Protein AF-A0A3D3CNP5-F1 (afdb_monomer_lite)

Secondary structure (DSSP, 8-state):
--HHHHHHHHHHHHHHHHH-EETTEE--HHHHHHHHHHHHHS-SS--TT-S--HHHHHHHHHHHHHHHHHHHHHHTS-SSHHHHHHHHHHHHHHHHHHSS-----HHHHHHHHHHHHHHHHHHHHHHHHHHS-----HHHHHHHHHHHHHHHHHHHHH---GGG-S--

Structure (mmCIF, N/CA/C/O backbone):
data_AF-A0A3D3CNP5-F1
#
_entry.id   AF-A0A3D3CNP5-F1
#
loop_
_atom_site.group_PDB
_atom_site.id
_atom_site.type_symbol
_atom_site.label_atom_id
_atom_site.label_alt_id
_atom_site.label_comp_id
_atom_site.label_asym_id
_atom_site.label_entity_id
_atom_site.label_seq_id
_atom_site.pdbx_PDB_ins_code
_atom_site.Cartn_x
_atom_site.Cartn_y
_atom_site.Cartn_z
_atom_site.occupancy
_atom_site.B_iso_or_equiv
_atom_site.auth_seq_id
_atom_site.auth_comp_id
_atom_site.auth_asym_id
_atom_site.auth_atom_id
_atom_site.pdbx_PDB_model_num
ATOM 1 N N . MET A 1 1 ? -0.629 5.876 20.716 1.00 68.88 1 MET A N 1
ATOM 2 C CA . MET A 1 1 ? -0.368 4.957 19.583 1.00 68.88 1 MET A CA 1
ATOM 3 C C . MET A 1 1 ? 0.810 4.095 19.999 1.00 68.88 1 MET A C 1
ATOM 5 O O . MET A 1 1 ? 1.773 4.666 20.482 1.00 68.88 1 MET A O 1
ATOM 9 N N . ASN A 1 2 ? 0.726 2.764 19.946 1.00 85.38 2 ASN A N 1
ATOM 10 C CA . ASN A 1 2 ? 1.859 1.938 20.376 1.00 85.38 2 ASN A CA 1
ATOM 11 C C . ASN A 1 2 ? 2.879 1.863 19.227 1.00 85.38 2 ASN A C 1
ATOM 13 O O . ASN A 1 2 ? 2.659 1.130 18.263 1.00 85.38 2 ASN A O 1
ATOM 17 N N . TYR A 1 3 ? 3.933 2.679 19.295 1.00 87.62 3 TYR A N 1
ATOM 18 C CA . TYR A 1 3 ? 4.935 2.810 18.232 1.00 87.62 3 TYR A CA 1
ATOM 19 C C . TYR A 1 3 ? 5.709 1.511 17.991 1.00 87.62 3 TYR A C 1
ATOM 21 O O . TYR A 1 3 ? 5.929 1.153 16.838 1.00 87.62 3 TYR A O 1
ATOM 29 N N . ALA A 1 4 ? 6.010 0.748 19.046 1.00 90.88 4 ALA A N 1
ATOM 30 C CA . ALA A 1 4 ? 6.681 -0.547 18.927 1.00 90.88 4 ALA A CA 1
ATOM 31 C C . ALA A 1 4 ? 5.879 -1.530 18.056 1.00 90.88 4 ALA A C 1
ATOM 33 O O . ALA A 1 4 ? 6.440 -2.239 17.223 1.00 90.88 4 ALA A O 1
ATOM 34 N N . LYS A 1 5 ? 4.543 -1.509 18.177 1.00 91.25 5 LYS A N 1
ATOM 35 C CA . LYS A 1 5 ? 3.656 -2.330 17.342 1.00 91.25 5 LYS A CA 1
ATOM 36 C C . LYS A 1 5 ? 3.734 -1.947 15.862 1.00 91.25 5 LYS A C 1
ATOM 38 O O . LYS A 1 5 ? 3.745 -2.827 15.009 1.00 91.25 5 LYS A O 1
ATOM 43 N N . TRP A 1 6 ? 3.778 -0.651 15.552 1.00 92.25 6 TRP A N 1
ATOM 44 C CA . TRP A 1 6 ? 3.890 -0.186 14.167 1.00 92.25 6 TRP A CA 1
ATOM 45 C C . TRP A 1 6 ? 5.255 -0.500 13.569 1.00 92.25 6 TRP A C 1
ATOM 47 O O . TRP A 1 6 ? 5.302 -1.010 12.459 1.00 92.25 6 TRP A O 1
ATOM 57 N N . ILE A 1 7 ? 6.338 -0.292 14.318 1.00 93.19 7 ILE A N 1
ATOM 58 C CA . ILE A 1 7 ? 7.691 -0.671 13.888 1.00 93.19 7 ILE A CA 1
ATOM 59 C C . ILE A 1 7 ? 7.753 -2.172 13.586 1.00 93.19 7 ILE A C 1
ATOM 61 O O . ILE A 1 7 ? 8.245 -2.561 12.532 1.00 93.19 7 ILE A O 1
ATOM 65 N N . SER A 1 8 ? 7.183 -3.009 14.459 1.00 93.19 8 SER A N 1
ATOM 66 C CA . SER A 1 8 ? 7.101 -4.455 14.234 1.00 93.19 8 SER A CA 1
ATOM 67 C C . SER A 1 8 ? 6.320 -4.804 12.962 1.00 93.19 8 SER A C 1
ATOM 69 O O . SER A 1 8 ? 6.789 -5.624 12.178 1.00 93.19 8 SER A O 1
ATOM 71 N N . PHE A 1 9 ? 5.179 -4.153 12.700 1.00 92.88 9 PHE A N 1
ATOM 72 C CA . PHE A 1 9 ? 4.433 -4.373 11.457 1.00 92.88 9 PHE A CA 1
ATOM 73 C C . PHE A 1 9 ? 5.189 -3.920 10.213 1.00 92.88 9 PHE A C 1
ATOM 75 O O . PHE A 1 9 ? 5.163 -4.635 9.217 1.00 92.88 9 PHE A O 1
ATOM 82 N N . ILE A 1 10 ? 5.862 -2.769 10.259 1.00 93.81 10 ILE A N 1
ATOM 83 C CA . ILE A 1 10 ? 6.682 -2.272 9.148 1.00 93.81 10 ILE A CA 1
ATOM 84 C C . ILE A 1 10 ? 7.784 -3.282 8.840 1.00 93.81 10 ILE A C 1
ATOM 86 O O . ILE A 1 10 ? 7.896 -3.745 7.708 1.00 93.81 10 ILE A O 1
ATOM 90 N N . PHE A 1 11 ? 8.541 -3.676 9.865 1.00 93.88 11 PHE A N 1
ATOM 91 C CA . PHE A 1 11 ? 9.625 -4.644 9.739 1.00 93.88 11 PHE A CA 1
ATOM 92 C C . PHE A 1 11 ? 9.136 -5.971 9.153 1.00 93.88 11 PHE A C 1
ATOM 94 O O . PHE A 1 11 ? 9.701 -6.473 8.185 1.00 93.88 11 PHE A O 1
ATOM 101 N N . LEU A 1 12 ? 8.043 -6.508 9.695 1.00 93.31 12 LEU A N 1
ATOM 102 C CA . LEU A 1 12 ? 7.461 -7.765 9.242 1.00 93.31 12 LEU A CA 1
ATOM 103 C C . LEU A 1 12 ? 6.949 -7.660 7.797 1.00 93.31 12 LEU A C 1
ATOM 105 O O . LEU A 1 12 ? 7.199 -8.563 7.007 1.00 93.31 12 LEU A O 1
ATOM 109 N N . THR A 1 13 ? 6.316 -6.545 7.423 1.00 93.00 13 THR A N 1
ATOM 110 C CA . THR A 1 13 ? 5.846 -6.296 6.047 1.00 93.00 13 THR A CA 1
ATOM 111 C C . THR A 1 13 ? 7.005 -6.336 5.054 1.00 93.00 13 THR A C 1
ATOM 113 O O . THR A 1 13 ? 6.916 -7.042 4.052 1.00 93.00 13 THR A O 1
ATOM 116 N N . PHE A 1 14 ? 8.112 -5.649 5.352 1.00 92.19 14 PHE A N 1
ATOM 117 C CA . PHE A 1 14 ? 9.299 -5.682 4.497 1.00 92.19 14 PHE A CA 1
ATOM 118 C C . PHE A 1 14 ? 9.946 -7.069 4.452 1.00 92.19 14 PHE A C 1
ATOM 120 O O . PHE A 1 14 ? 10.321 -7.526 3.375 1.00 92.19 14 PHE A O 1
ATOM 127 N N . LEU A 1 15 ? 10.015 -7.782 5.582 1.00 91.31 15 LEU A N 1
ATOM 128 C CA . LEU A 1 15 ? 10.533 -9.151 5.618 1.00 91.31 15 LEU A CA 1
ATOM 129 C C . LEU A 1 15 ? 9.712 -10.047 4.679 1.00 91.31 15 LEU A C 1
ATOM 131 O O . LEU A 1 15 ? 10.271 -10.643 3.762 1.00 91.31 15 LEU A O 1
ATOM 135 N N . PHE A 1 16 ? 8.385 -10.058 4.817 1.00 89.75 16 PHE A N 1
ATOM 136 C CA . PHE A 1 16 ? 7.499 -10.809 3.924 1.00 89.75 16 PHE A CA 1
ATOM 137 C C . PHE A 1 16 ? 7.663 -10.392 2.456 1.00 89.75 16 PHE A C 1
ATOM 139 O O . PHE A 1 16 ? 7.828 -11.247 1.590 1.00 89.75 16 PHE A O 1
ATOM 146 N N . GLN A 1 17 ? 7.707 -9.095 2.161 1.00 89.25 17 GLN A N 1
ATOM 147 C CA . GLN A 1 17 ? 7.892 -8.601 0.796 1.00 89.25 17 GLN A CA 1
ATOM 148 C C . GLN A 1 17 ? 9.196 -9.092 0.141 1.00 89.25 17 GLN A C 1
ATOM 150 O O . GLN A 1 17 ? 9.206 -9.359 -1.058 1.00 89.25 17 GLN A O 1
ATOM 155 N N . THR A 1 18 ? 10.281 -9.257 0.907 1.00 84.19 18 THR A N 1
ATOM 156 C CA . THR A 1 18 ? 11.556 -9.778 0.370 1.00 84.19 18 THR A CA 1
ATOM 157 C C . THR A 1 18 ? 11.553 -11.286 0.115 1.00 84.19 18 THR A C 1
ATOM 159 O O . THR A 1 18 ? 12.250 -11.746 -0.785 1.00 84.19 18 THR A O 1
ATOM 162 N N . GLN A 1 19 ? 10.781 -12.062 0.882 1.00 87.12 19 GLN A N 1
ATOM 163 C CA . GLN A 1 19 ? 10.737 -13.524 0.744 1.00 87.12 19 GLN A CA 1
ATOM 164 C C . GLN A 1 19 ? 9.766 -13.979 -0.347 1.00 87.12 19 GLN A C 1
ATOM 166 O O . GLN A 1 19 ? 9.984 -15.002 -0.995 1.00 87.12 19 GLN A O 1
ATOM 171 N N . PHE A 1 20 ? 8.692 -13.221 -0.566 1.00 82.81 20 PHE A N 1
ATOM 172 C CA . PHE A 1 20 ? 7.652 -13.576 -1.521 1.00 82.81 20 PHE A CA 1
ATOM 173 C C . PHE A 1 20 ? 7.792 -12.749 -2.801 1.00 82.81 20 PHE A C 1
ATOM 175 O O . PHE A 1 20 ? 7.344 -11.605 -2.886 1.00 82.81 20 PHE A O 1
ATOM 182 N N . SER A 1 21 ? 8.383 -13.364 -3.826 1.00 78.69 21 SER A N 1
ATOM 183 C CA . SER A 1 21 ? 8.366 -12.845 -5.194 1.00 78.69 21 SER A CA 1
ATOM 184 C C . SER A 1 21 ? 7.556 -13.777 -6.090 1.00 78.69 21 SER A C 1
ATOM 186 O O . SER A 1 21 ? 7.737 -14.993 -6.076 1.00 78.69 21 SER A O 1
ATOM 188 N N . PHE A 1 22 ? 6.637 -13.209 -6.868 1.00 74.69 22 PHE A N 1
ATOM 189 C CA . PHE A 1 22 ? 5.854 -13.946 -7.859 1.00 74.69 22 PHE A CA 1
ATOM 190 C C . PHE A 1 22 ? 6.294 -13.471 -9.244 1.00 74.69 22 PHE A C 1
ATOM 192 O O . PHE A 1 22 ? 6.376 -12.269 -9.486 1.00 74.69 22 PHE A O 1
ATOM 199 N N . PHE A 1 23 ? 6.661 -14.396 -10.136 1.00 65.69 23 PHE A N 1
ATOM 200 C CA . PHE A 1 23 ? 7.219 -14.072 -11.461 1.00 65.69 23 PHE A CA 1
ATOM 201 C C . PHE A 1 23 ? 8.346 -13.017 -11.419 1.00 65.69 23 PHE A C 1
ATOM 203 O O . PHE A 1 23 ? 8.376 -12.086 -12.221 1.00 65.69 23 PHE A O 1
ATOM 210 N N . ARG A 1 24 ? 9.280 -13.159 -10.462 1.00 70.31 24 ARG A N 1
ATOM 211 C CA . ARG A 1 24 ? 10.431 -12.253 -10.238 1.00 70.31 24 ARG A CA 1
ATOM 212 C C . ARG A 1 24 ? 10.065 -10.810 -9.861 1.00 70.31 24 ARG A C 1
ATOM 214 O O . ARG A 1 24 ? 10.948 -9.959 -9.830 1.00 70.31 24 ARG A O 1
ATOM 221 N N . SER A 1 25 ? 8.801 -10.540 -9.541 1.00 73.81 25 SER A N 1
ATOM 222 C CA . SER A 1 25 ? 8.356 -9.242 -9.034 1.00 73.81 25 SER A CA 1
ATOM 223 C C . SER A 1 25 ? 7.993 -9.355 -7.551 1.00 73.81 25 SER A C 1
ATOM 225 O O . SER A 1 25 ? 7.265 -10.281 -7.177 1.00 73.81 25 SER A O 1
ATOM 227 N N . PRO A 1 26 ? 8.498 -8.460 -6.684 1.00 81.50 26 PRO A N 1
ATOM 228 C CA . PRO A 1 26 ? 8.132 -8.459 -5.273 1.00 81.50 26 PRO A CA 1
ATOM 229 C C . PRO A 1 26 ? 6.652 -8.095 -5.101 1.00 81.50 26 PRO A C 1
ATOM 231 O O . PRO A 1 26 ? 6.090 -7.299 -5.861 1.00 81.50 26 PRO A O 1
ATOM 234 N N . LEU A 1 27 ? 6.007 -8.689 -4.099 1.00 85.06 27 LEU A N 1
ATOM 235 C CA . LEU A 1 27 ? 4.631 -8.352 -3.731 1.00 85.06 27 LEU A CA 1
ATOM 236 C C . LEU A 1 27 ? 4.585 -7.034 -2.944 1.00 85.06 27 LEU A C 1
ATOM 238 O O . LEU A 1 27 ? 5.384 -6.819 -2.039 1.00 85.06 27 LEU A O 1
ATOM 242 N N . THR A 1 28 ? 3.625 -6.162 -3.248 1.00 86.56 28 THR A N 1
ATOM 243 C CA . THR A 1 28 ? 3.497 -4.818 -2.656 1.00 86.56 28 THR A CA 1
ATOM 244 C C . THR A 1 28 ? 2.608 -4.822 -1.408 1.00 86.56 28 THR A C 1
ATOM 246 O O . THR A 1 28 ? 1.520 -4.243 -1.371 1.00 86.56 28 THR A O 1
ATOM 249 N N . PHE A 1 29 ? 3.073 -5.470 -0.335 1.00 92.25 29 PHE A N 1
ATOM 250 C CA . PHE A 1 29 ? 2.347 -5.479 0.946 1.00 92.25 29 PHE A CA 1
ATOM 251 C C . PHE A 1 29 ? 2.351 -4.112 1.655 1.00 92.25 29 PHE A C 1
ATOM 253 O O . PHE A 1 29 ? 1.524 -3.853 2.532 1.00 92.25 29 PHE A O 1
ATOM 260 N N . THR A 1 30 ? 3.236 -3.198 1.258 1.00 94.44 30 THR A N 1
ATOM 261 C CA . THR A 1 30 ? 3.303 -1.816 1.760 1.00 94.44 30 THR A CA 1
ATOM 262 C C . THR A 1 30 ? 2.018 -1.026 1.510 1.00 94.44 30 THR A C 1
ATOM 264 O O . THR A 1 30 ? 1.626 -0.222 2.358 1.00 94.44 30 THR A O 1
ATOM 267 N N . VAL A 1 31 ? 1.302 -1.306 0.414 1.00 94.94 31 VAL A N 1
ATOM 268 C CA . VAL A 1 31 ? -0.023 -0.725 0.125 1.00 94.94 31 VAL A CA 1
ATOM 269 C C . VAL A 1 31 ? -1.035 -1.115 1.198 1.00 94.94 31 VAL A C 1
ATOM 271 O O . VAL A 1 31 ? -1.756 -0.263 1.721 1.00 94.94 31 VAL A O 1
ATOM 274 N N . VAL A 1 32 ? -1.052 -2.394 1.581 1.00 95.25 32 VAL A N 1
ATOM 275 C CA . VAL A 1 32 ? -1.921 -2.911 2.647 1.00 95.25 32 VAL A CA 1
ATOM 276 C C . VAL A 1 32 ? -1.595 -2.235 3.977 1.00 95.25 32 VAL A C 1
ATOM 278 O O . VAL A 1 32 ? -2.502 -1.899 4.737 1.00 95.25 32 VAL A O 1
ATOM 281 N N . LEU A 1 33 ? -0.312 -1.994 4.258 1.00 95.19 33 LEU A N 1
ATOM 282 C CA . LEU A 1 33 ? 0.122 -1.328 5.483 1.00 95.19 33 LEU A CA 1
ATOM 283 C C . LEU A 1 33 ? -0.313 0.146 5.532 1.00 95.19 33 LEU A C 1
ATOM 285 O O . LEU A 1 33 ? -0.821 0.594 6.563 1.00 95.19 33 LEU A O 1
ATOM 289 N N . ALA A 1 34 ? -0.163 0.880 4.423 1.00 95.50 34 ALA A N 1
ATOM 290 C CA . ALA A 1 34 ? -0.638 2.259 4.293 1.00 95.50 34 ALA A CA 1
ATOM 291 C C . ALA A 1 34 ? -2.165 2.336 4.457 1.00 95.50 34 ALA A C 1
ATOM 293 O O . ALA A 1 34 ? -2.671 3.123 5.260 1.00 95.50 34 ALA A O 1
ATOM 294 N N . TYR A 1 35 ? -2.895 1.440 3.787 1.00 93.81 35 TYR A N 1
ATOM 295 C CA . TYR A 1 35 ? -4.342 1.295 3.931 1.00 93.81 35 TYR A CA 1
ATOM 296 C C . TYR A 1 35 ? -4.762 0.984 5.374 1.00 93.81 35 TYR A C 1
ATOM 298 O O . TYR A 1 35 ? -5.667 1.609 5.930 1.00 93.81 35 TYR A O 1
ATOM 306 N N . TYR A 1 36 ? -4.082 0.040 6.024 1.00 93.56 36 TYR A N 1
ATOM 307 C CA . TYR A 1 36 ? -4.376 -0.333 7.401 1.00 93.56 36 TYR A CA 1
ATOM 308 C C . TYR A 1 36 ? -4.179 0.836 8.368 1.00 93.56 36 TYR A C 1
ATOM 310 O O . TYR A 1 36 ? -4.989 1.034 9.281 1.00 93.56 36 TYR A O 1
ATOM 318 N N . PHE A 1 37 ? -3.115 1.616 8.176 1.00 93.31 37 PHE A N 1
ATOM 319 C CA . PHE A 1 37 ? -2.880 2.812 8.971 1.00 93.31 37 PHE A CA 1
ATOM 320 C C . PHE A 1 37 ? -3.987 3.846 8.761 1.00 93.31 37 PHE A C 1
ATOM 322 O O . PHE A 1 37 ? -4.520 4.334 9.759 1.00 93.31 37 PHE A O 1
ATOM 329 N N . ALA A 1 38 ? -4.411 4.078 7.515 1.00 91.06 38 ALA A N 1
ATOM 330 C CA . ALA A 1 38 ? -5.524 4.970 7.187 1.00 91.06 38 ALA A CA 1
ATOM 331 C C . ALA A 1 38 ? -6.814 4.583 7.930 1.00 91.06 38 ALA A C 1
ATOM 333 O O . ALA A 1 38 ? -7.421 5.401 8.618 1.00 91.06 38 ALA A O 1
ATOM 334 N N . LEU A 1 39 ? -7.185 3.298 7.924 1.00 89.44 39 LEU A N 1
ATOM 335 C CA . LEU A 1 39 ? -8.350 2.810 8.678 1.00 89.44 39 LEU A CA 1
ATOM 336 C C . LEU A 1 39 ? -8.218 2.998 10.199 1.00 89.44 39 LEU A C 1
ATOM 338 O O . LEU A 1 39 ? -9.217 3.075 10.927 1.00 89.44 39 LEU A O 1
ATOM 342 N N . LYS A 1 40 ? -6.987 2.999 10.723 1.00 88.75 40 LYS A N 1
ATOM 343 C CA . LYS A 1 40 ? -6.705 3.145 12.158 1.00 88.75 40 LYS A CA 1
ATOM 344 C C . LYS A 1 40 ? -6.583 4.595 12.608 1.00 88.75 40 LYS A C 1
ATOM 346 O O . LYS A 1 40 ? -6.785 4.806 13.815 1.00 88.75 40 LYS A O 1
ATOM 351 N N . SER A 1 41 ? -6.249 5.514 11.703 1.00 86.69 41 SER A N 1
ATOM 352 C CA . SER A 1 41 ? -6.149 6.958 11.931 1.00 86.69 41 SER A CA 1
ATOM 353 C C . SER A 1 41 ? -7.493 7.678 11.820 1.00 86.69 41 SER A C 1
ATOM 355 O O . SER A 1 41 ? -7.573 8.826 12.254 1.00 86.69 4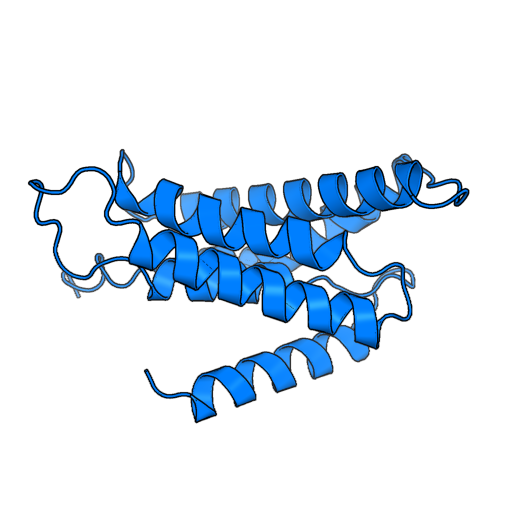1 SER A O 1
ATOM 357 N N . LEU A 1 42 ? -8.542 7.002 11.328 1.00 80.62 42 LEU A N 1
ATOM 358 C CA . LEU A 1 42 ? -9.899 7.547 11.276 1.00 80.62 42 LEU A CA 1
ATOM 359 C C . LEU A 1 42 ? -10.333 8.138 12.634 1.00 80.62 42 LEU A C 1
ATOM 361 O O . LEU A 1 42 ? -10.177 7.474 13.673 1.00 80.62 42 LEU A O 1
ATOM 365 N N . PRO A 1 43 ? -10.897 9.361 12.646 1.00 69.31 43 PRO A N 1
ATOM 366 C CA . PRO A 1 43 ? -11.337 10.017 13.869 1.00 69.31 43 PRO A CA 1
ATOM 367 C C . PRO A 1 43 ? -12.439 9.209 14.569 1.00 69.31 43 PRO A C 1
ATOM 369 O O . PRO A 1 43 ? -13.361 8.673 13.952 1.00 69.31 43 PRO A O 1
ATOM 372 N N . ARG A 1 44 ? -12.325 9.095 15.899 1.00 59.09 44 ARG A N 1
ATOM 373 C CA . ARG A 1 44 ? -13.184 8.235 16.735 1.00 59.09 44 ARG A CA 1
ATOM 374 C C . ARG A 1 44 ? -14.596 8.801 16.923 1.00 59.09 44 ARG A C 1
ATOM 376 O O . ARG A 1 44 ? -15.504 8.045 17.247 1.00 59.09 44 ARG A O 1
ATOM 383 N N . GLN A 1 45 ? -14.783 10.098 16.693 1.00 52.81 45 GLN A N 1
ATOM 384 C CA . GLN A 1 45 ? -16.051 10.789 16.874 1.00 52.81 45 GLN A CA 1
ATOM 385 C C . GLN A 1 45 ? -16.244 11.768 15.720 1.00 52.81 45 GLN A C 1
ATOM 387 O O . GLN A 1 45 ? -15.389 12.604 15.451 1.00 52.81 45 GLN A O 1
ATOM 392 N N . SER A 1 46 ? -17.363 11.606 15.017 1.00 49.72 46 SER A N 1
ATOM 393 C CA . SER A 1 46 ? -17.815 12.503 13.956 1.00 49.72 46 SER A CA 1
ATOM 394 C C . SER A 1 46 ? -18.348 13.773 14.612 1.00 49.72 46 SER A C 1
ATOM 396 O O . SER A 1 46 ? -19.556 13.922 14.760 1.00 49.72 46 SER A O 1
ATOM 398 N N . GLN A 1 47 ? -17.476 14.656 15.098 1.00 43.59 47 GLN A N 1
ATOM 399 C CA . GLN A 1 47 ? -17.915 16.023 15.356 1.00 43.59 47 GLN A CA 1
ATOM 400 C C . GLN A 1 47 ? -18.099 16.680 13.992 1.00 43.59 47 GLN A C 1
ATOM 402 O O . GLN A 1 47 ? -17.147 17.123 13.363 1.00 43.59 47 GLN A O 1
ATOM 407 N N . ALA A 1 48 ? -19.345 16.665 13.521 1.00 44.66 48 ALA A N 1
ATOM 408 C CA . ALA A 1 48 ? -19.813 17.186 12.239 1.00 44.66 48 ALA A CA 1
ATOM 409 C C . ALA A 1 48 ? -19.728 18.729 12.121 1.00 44.66 48 ALA A C 1
ATOM 411 O O . ALA A 1 48 ? -20.540 19.338 11.434 1.00 44.66 48 ALA A O 1
ATOM 412 N N . GLY A 1 49 ? -18.786 19.362 12.827 1.00 45.06 49 GLY A N 1
ATOM 413 C CA . GLY A 1 49 ? -18.603 20.814 12.864 1.00 45.06 49 GLY A CA 1
ATOM 414 C C . GLY A 1 49 ? -17.323 21.300 12.185 1.00 45.06 49 GLY A C 1
ATOM 415 O O . GLY A 1 49 ? -17.324 22.390 11.629 1.00 45.06 49 GLY A O 1
ATOM 416 N N . GLU A 1 50 ? -16.260 20.492 12.159 1.00 47.06 50 GLU A N 1
ATOM 417 C CA . GLU A 1 50 ? -15.013 20.825 11.459 1.00 47.06 50 GLU A CA 1
ATOM 418 C C . GLU A 1 50 ? -14.900 19.970 10.196 1.00 47.06 50 GLU A C 1
ATOM 420 O O . GLU A 1 50 ? -14.244 18.928 10.153 1.00 47.06 50 GLU A O 1
ATOM 425 N N . TYR A 1 51 ? -15.616 20.414 9.162 1.00 47.41 51 TYR A N 1
ATOM 426 C CA . TYR A 1 51 ? -15.321 20.067 7.775 1.00 47.41 51 TYR A CA 1
ATOM 427 C C . TYR A 1 51 ? -13.817 20.311 7.558 1.00 47.41 51 TYR A C 1
ATOM 429 O O . TYR A 1 51 ? -13.355 21.415 7.825 1.00 47.41 51 TYR A O 1
ATOM 437 N N . PHE A 1 52 ? -13.053 19.299 7.135 1.00 46.44 52 PHE A N 1
ATOM 438 C CA . PHE A 1 52 ? -11.577 19.305 7.071 1.00 46.44 52 PHE A CA 1
ATOM 439 C C . PHE A 1 52 ? -10.813 19.199 8.410 1.00 46.44 52 PHE A C 1
ATOM 441 O O . PHE A 1 52 ? -9.986 20.035 8.773 1.00 46.44 52 PHE A O 1
ATOM 448 N N . GLY A 1 53 ? -10.957 18.064 9.096 1.00 51.16 53 GLY A N 1
ATOM 449 C CA . GLY A 1 53 ? -9.998 17.614 10.115 1.00 51.16 53 GLY A CA 1
ATOM 450 C C . GLY A 1 53 ? -8.672 17.116 9.509 1.00 51.16 53 GLY A C 1
ATOM 451 O O . GLY A 1 53 ? -8.357 15.927 9.606 1.00 51.16 53 GLY A O 1
ATOM 452 N N . SER A 1 54 ? -7.889 18.019 8.904 1.00 62.00 54 SER A N 1
ATOM 453 C CA . SER A 1 54 ? -6.642 17.775 8.141 1.00 62.00 54 SER A CA 1
ATOM 454 C C . SER A 1 54 ? -5.623 16.844 8.816 1.00 62.00 54 SER A C 1
ATOM 456 O O . SER A 1 54 ? -4.852 16.147 8.156 1.00 62.00 54 SER A O 1
ATOM 458 N N . GLY A 1 55 ? -5.623 16.782 10.149 1.00 76.44 55 GLY A N 1
ATOM 459 C CA . GLY A 1 55 ? -4.630 16.033 10.910 1.00 76.44 55 GLY A CA 1
ATOM 460 C C . GLY A 1 55 ? -4.644 14.520 10.667 1.00 76.44 55 GLY A C 1
ATOM 461 O O . GLY A 1 55 ? -3.578 13.908 10.701 1.00 76.44 55 GLY A O 1
ATOM 462 N N . ALA A 1 56 ? -5.801 13.884 10.446 1.00 84.56 56 ALA A N 1
ATOM 463 C CA . ALA A 1 56 ? -5.863 12.428 10.246 1.00 84.56 56 ALA A CA 1
ATOM 464 C C . ALA A 1 56 ? -5.381 12.020 8.846 1.00 84.56 56 ALA A C 1
ATOM 466 O O . ALA A 1 56 ? -4.607 11.067 8.711 1.00 84.56 56 ALA A O 1
ATOM 467 N N . GLU A 1 57 ? -5.802 12.779 7.836 1.00 88.81 57 GLU A N 1
ATOM 468 C CA . GLU A 1 57 ? -5.403 12.613 6.441 1.00 88.81 57 GLU A CA 1
ATOM 469 C C . GLU A 1 57 ? -3.907 12.871 6.279 1.00 88.81 57 GLU A C 1
ATOM 471 O O . GLU A 1 57 ? -3.193 12.004 5.786 1.00 88.81 57 GLU A O 1
ATOM 476 N N . MET A 1 58 ? -3.402 13.996 6.805 1.00 90.31 58 MET A N 1
ATOM 477 C CA . MET A 1 58 ? -1.974 14.327 6.763 1.00 90.31 58 MET A CA 1
ATOM 478 C C . MET A 1 58 ? -1.119 13.298 7.505 1.00 90.31 58 MET A C 1
ATOM 480 O O . MET A 1 58 ? -0.068 12.910 7.005 1.00 90.31 58 MET A O 1
ATOM 484 N N . LYS A 1 59 ? -1.555 12.802 8.673 1.00 91.69 59 LYS A N 1
ATOM 485 C CA . LYS A 1 59 ? -0.823 11.746 9.401 1.00 91.69 59 LYS A CA 1
ATOM 486 C C . LYS A 1 59 ? -0.775 10.440 8.618 1.00 91.69 59 LYS A C 1
ATOM 488 O O . LYS A 1 59 ? 0.256 9.774 8.618 1.00 91.69 59 LYS A O 1
ATOM 493 N N . SER A 1 60 ? -1.883 10.064 7.986 1.00 93.31 60 SER A N 1
ATOM 494 C CA . SER A 1 60 ? -1.957 8.850 7.175 1.00 93.31 60 SER A CA 1
ATOM 495 C C . SER A 1 60 ? -1.130 8.970 5.898 1.00 93.31 60 SER A C 1
ATOM 497 O O . SER A 1 60 ? -0.374 8.060 5.569 1.00 93.31 60 SER A O 1
ATOM 499 N N . ALA A 1 61 ? -1.194 10.125 5.237 1.00 95.50 61 ALA A N 1
ATOM 500 C CA . ALA A 1 61 ? -0.380 10.445 4.076 1.00 95.50 61 ALA A CA 1
ATOM 501 C C . ALA A 1 61 ? 1.114 10.445 4.417 1.00 95.50 61 ALA A C 1
ATOM 503 O O . ALA A 1 61 ? 1.896 9.799 3.731 1.00 95.50 61 ALA A O 1
ATOM 504 N N . ALA A 1 62 ? 1.516 11.096 5.513 1.00 95.75 62 ALA A N 1
ATOM 505 C CA . ALA A 1 62 ? 2.904 11.116 5.968 1.00 95.75 62 ALA A CA 1
ATOM 506 C C . ALA A 1 62 ? 3.409 9.712 6.327 1.00 95.75 62 ALA A C 1
ATOM 508 O O . ALA A 1 62 ? 4.530 9.353 5.975 1.00 95.75 62 ALA A O 1
ATOM 509 N N . PHE A 1 63 ? 2.578 8.895 6.982 1.00 95.94 63 PHE A N 1
ATOM 510 C CA . PHE A 1 63 ? 2.915 7.500 7.255 1.00 95.94 63 PHE A CA 1
ATOM 511 C C . PHE A 1 63 ? 3.081 6.704 5.957 1.00 95.94 63 PHE A C 1
ATOM 513 O O . PHE A 1 63 ? 4.103 6.051 5.775 1.00 95.94 63 PHE A O 1
ATOM 520 N N . GLY A 1 64 ? 2.121 6.794 5.034 1.00 96.75 64 GLY A N 1
ATOM 521 C CA . GLY A 1 64 ? 2.198 6.142 3.729 1.00 96.75 64 GLY A CA 1
ATOM 522 C C . GLY A 1 64 ? 3.444 6.562 2.949 1.00 96.75 64 GLY A C 1
ATOM 523 O O . GLY A 1 64 ? 4.189 5.706 2.483 1.00 96.75 64 GLY A O 1
ATOM 524 N N . ALA A 1 65 ? 3.730 7.862 2.891 1.00 96.81 65 ALA A N 1
ATOM 525 C CA . ALA A 1 65 ? 4.917 8.403 2.240 1.00 96.81 65 ALA A CA 1
ATOM 526 C C . ALA A 1 65 ? 6.213 7.898 2.882 1.00 96.81 65 ALA A C 1
ATOM 528 O O . ALA A 1 65 ? 7.140 7.529 2.168 1.00 96.81 65 ALA A O 1
ATOM 529 N N . PHE A 1 66 ? 6.271 7.809 4.213 1.00 96.62 66 PHE A N 1
ATOM 530 C CA . PHE A 1 66 ? 7.418 7.243 4.920 1.00 96.62 66 PHE A CA 1
ATOM 531 C C . PHE A 1 66 ? 7.644 5.767 4.566 1.00 96.62 66 PHE A C 1
ATOM 533 O O . PHE A 1 66 ? 8.771 5.376 4.271 1.00 96.62 66 PHE A O 1
ATOM 540 N N . ILE A 1 67 ? 6.584 4.951 4.530 1.00 96.25 67 ILE A N 1
ATOM 541 C CA . ILE A 1 67 ? 6.690 3.545 4.104 1.00 96.25 67 ILE A CA 1
ATOM 542 C C . ILE A 1 67 ? 7.128 3.443 2.643 1.00 96.25 67 ILE A C 1
ATOM 544 O O . ILE A 1 67 ? 8.007 2.645 2.328 1.00 96.25 67 ILE A O 1
ATOM 548 N N . GLY A 1 68 ? 6.559 4.269 1.765 1.00 94.94 68 GLY A N 1
ATOM 549 C CA . GLY A 1 68 ? 6.943 4.317 0.359 1.00 94.94 68 GLY A CA 1
ATOM 550 C C . GLY A 1 68 ? 8.402 4.732 0.157 1.00 94.94 68 GLY A C 1
ATOM 551 O O . GLY A 1 68 ? 9.102 4.129 -0.646 1.00 94.94 68 GLY A O 1
ATOM 552 N N . LEU A 1 69 ? 8.897 5.694 0.939 1.00 95.31 69 LEU A N 1
ATOM 553 C CA . LEU A 1 69 ? 10.302 6.102 0.930 1.00 95.31 69 LEU A CA 1
ATOM 554 C C . LEU A 1 69 ? 11.224 4.961 1.376 1.00 95.31 69 LEU A C 1
ATOM 556 O 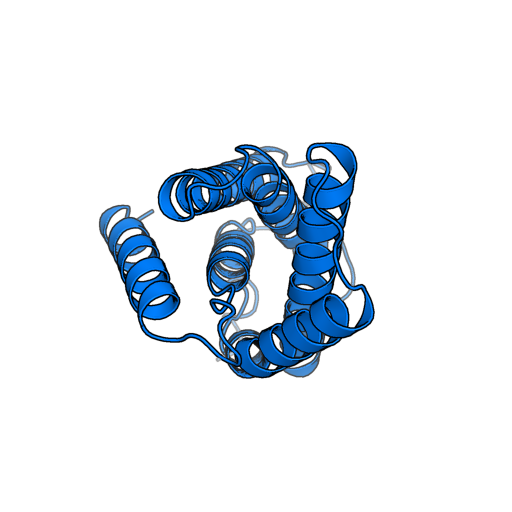O . LEU A 1 69 ? 12.259 4.738 0.752 1.00 95.31 69 LEU A O 1
ATOM 560 N N . LEU A 1 70 ? 10.855 4.214 2.423 1.00 94.75 70 LEU A N 1
ATOM 561 C CA . LEU A 1 70 ? 11.617 3.031 2.836 1.00 94.75 70 LEU A CA 1
ATOM 562 C C . LEU A 1 70 ? 11.657 1.976 1.726 1.00 94.75 70 LEU A C 1
ATOM 564 O O . LEU A 1 70 ? 12.705 1.383 1.485 1.00 94.75 70 LEU A O 1
ATOM 568 N N . GLU A 1 71 ? 10.542 1.764 1.028 1.00 92.88 71 GLU A N 1
ATOM 569 C CA . GLU A 1 71 ? 10.470 0.835 -0.100 1.00 92.88 71 GLU A CA 1
ATOM 570 C C . GLU A 1 71 ? 11.339 1.280 -1.283 1.00 92.88 71 GLU A C 1
ATOM 572 O O . GLU A 1 71 ? 12.050 0.458 -1.865 1.00 92.88 71 GLU A O 1
ATOM 577 N N . ASP A 1 72 ? 11.349 2.572 -1.611 1.00 91.50 72 ASP A N 1
ATOM 578 C CA . ASP A 1 72 ? 12.232 3.122 -2.643 1.00 91.50 72 ASP A CA 1
ATOM 579 C C . ASP A 1 72 ? 13.714 2.897 -2.290 1.00 91.50 72 ASP A C 1
ATOM 581 O O . ASP A 1 72 ? 14.467 2.378 -3.116 1.00 91.50 72 ASP A O 1
ATOM 585 N N . ILE A 1 73 ? 14.115 3.190 -1.044 1.00 92.00 73 ILE A N 1
ATOM 586 C CA . ILE A 1 73 ? 15.496 2.999 -0.565 1.00 92.00 73 ILE A CA 1
ATOM 587 C C . ILE A 1 73 ? 15.896 1.519 -0.598 1.00 92.00 73 ILE A C 1
ATOM 589 O O . ILE A 1 73 ? 16.963 1.179 -1.104 1.00 92.00 73 ILE A O 1
ATOM 593 N N . LEU A 1 74 ? 15.048 0.629 -0.074 1.00 89.31 74 LEU A N 1
ATOM 594 C CA . LEU A 1 74 ? 15.350 -0.804 0.021 1.00 89.31 74 LEU A CA 1
ATOM 595 C C . LEU A 1 74 ? 15.332 -1.509 -1.338 1.00 89.31 74 LEU A C 1
ATOM 597 O O . LEU A 1 74 ? 16.047 -2.491 -1.526 1.00 89.31 74 LEU A O 1
ATOM 601 N N . SER A 1 75 ? 14.533 -1.021 -2.288 1.00 84.31 75 SER A N 1
ATOM 602 C CA . SER A 1 75 ? 14.499 -1.556 -3.653 1.00 84.31 75 SER A CA 1
ATOM 603 C C . SER A 1 75 ? 15.658 -1.071 -4.527 1.00 84.31 75 SER A C 1
ATOM 605 O O . SER A 1 75 ? 15.821 -1.579 -5.636 1.00 84.31 75 SER A O 1
ATOM 607 N N . GLY A 1 76 ? 16.441 -0.087 -4.064 1.00 80.31 76 GLY A N 1
ATOM 608 C CA . GLY A 1 76 ? 17.492 0.554 -4.859 1.00 80.31 76 GLY A CA 1
ATOM 609 C C . GLY A 1 76 ? 16.955 1.252 -6.113 1.00 80.31 76 GLY A C 1
ATOM 610 O O . GLY A 1 76 ? 17.700 1.448 -7.071 1.00 80.31 76 GLY A O 1
ATOM 611 N N . SER A 1 77 ? 15.656 1.573 -6.139 1.00 75.50 77 SER A N 1
ATOM 612 C CA . SER A 1 77 ? 15.007 2.226 -7.276 1.00 75.50 77 SER A CA 1
ATOM 613 C C . SER A 1 77 ? 14.987 3.749 -7.112 1.00 75.50 77 SER A C 1
ATOM 615 O O . SER A 1 77 ? 15.471 4.287 -6.116 1.00 75.50 77 SER A O 1
ATOM 617 N N . VAL A 1 78 ? 14.483 4.469 -8.119 1.00 83.12 78 VAL A N 1
ATOM 618 C CA . VAL A 1 78 ? 14.333 5.931 -8.036 1.00 83.12 78 VAL A CA 1
ATOM 619 C C . VAL A 1 78 ? 13.490 6.287 -6.818 1.00 83.12 78 VAL A C 1
ATOM 621 O O . VAL A 1 78 ? 12.400 5.754 -6.656 1.00 83.12 78 VAL A O 1
ATOM 624 N N . VAL A 1 79 ? 13.985 7.208 -5.993 1.00 84.94 79 VAL A N 1
ATOM 625 C CA . VAL A 1 79 ? 13.258 7.725 -4.830 1.00 84.94 79 VAL A CA 1
ATOM 626 C C . VAL A 1 79 ? 12.125 8.631 -5.299 1.00 84.94 79 VAL A C 1
ATOM 628 O O . VAL A 1 79 ? 12.372 9.599 -6.015 1.00 84.94 79 VAL A O 1
ATOM 631 N N . GLY A 1 80 ? 10.888 8.340 -4.895 1.00 87.94 80 GLY A N 1
ATOM 632 C CA . GLY A 1 80 ? 9.728 9.173 -5.218 1.00 87.94 80 GLY A CA 1
ATOM 633 C C . GLY A 1 80 ? 8.462 8.404 -5.605 1.00 87.94 80 GLY A C 1
ATOM 634 O O . GLY A 1 80 ? 7.414 8.704 -5.033 1.00 87.94 80 GLY A O 1
ATOM 635 N N . PRO A 1 81 ? 8.501 7.429 -6.534 1.00 92.50 81 PRO A N 1
ATOM 636 C CA . PRO A 1 81 ? 7.309 6.731 -7.006 1.00 92.50 81 PRO A CA 1
ATOM 637 C C . PRO A 1 81 ? 6.531 6.042 -5.884 1.00 92.50 81 PRO A C 1
ATOM 639 O O . PRO A 1 81 ? 5.321 6.246 -5.768 1.00 92.50 81 PRO A O 1
ATOM 642 N N . ASN A 1 82 ? 7.204 5.261 -5.027 1.00 94.38 82 ASN A N 1
ATOM 643 C CA . ASN A 1 82 ? 6.514 4.594 -3.924 1.00 94.38 82 ASN A CA 1
ATOM 644 C C . ASN A 1 82 ? 6.148 5.593 -2.824 1.00 94.38 82 ASN A C 1
ATOM 646 O O . ASN A 1 82 ? 5.040 5.514 -2.295 1.00 94.38 82 ASN A O 1
ATOM 650 N N . LEU A 1 83 ? 7.022 6.559 -2.512 1.00 95.50 83 LEU A N 1
ATOM 651 C CA . LEU A 1 83 ? 6.716 7.647 -1.573 1.00 95.50 83 LEU A CA 1
ATOM 652 C C . LEU A 1 83 ? 5.393 8.337 -1.931 1.00 95.50 83 LEU A C 1
ATOM 654 O O . LEU A 1 83 ? 4.486 8.425 -1.102 1.00 95.50 83 LEU A O 1
ATOM 658 N N . PHE A 1 84 ? 5.263 8.797 -3.173 1.00 95.31 84 PHE A N 1
ATOM 659 C CA . PHE A 1 84 ? 4.081 9.515 -3.629 1.00 95.31 84 PHE A CA 1
ATOM 660 C C . PHE A 1 84 ? 2.846 8.615 -3.645 1.00 95.31 84 PHE A C 1
ATOM 662 O O . PHE A 1 84 ? 1.800 8.984 -3.109 1.00 95.31 84 PHE A O 1
ATOM 669 N N . SER A 1 85 ? 2.982 7.408 -4.197 1.00 96.00 85 SER A N 1
ATOM 670 C CA . SER A 1 85 ? 1.875 6.464 -4.305 1.00 96.00 85 SER A CA 1
ATOM 671 C C . SER A 1 85 ? 1.297 6.075 -2.939 1.00 96.00 85 SER A C 1
ATOM 673 O O . SER A 1 85 ? 0.103 6.248 -2.682 1.00 96.00 85 SER A O 1
ATOM 675 N N . LYS A 1 86 ? 2.143 5.623 -2.004 1.00 96.12 86 LYS A N 1
ATOM 676 C CA . LYS A 1 86 ? 1.687 5.191 -0.675 1.00 96.12 86 LYS A CA 1
ATOM 677 C C . LYS A 1 86 ? 1.195 6.377 0.154 1.00 96.12 86 LYS A C 1
ATOM 679 O O . LYS A 1 86 ? 0.257 6.218 0.936 1.00 96.12 86 LYS A O 1
ATOM 684 N N . GLY A 1 87 ? 1.770 7.566 -0.042 1.00 96.06 87 GLY A N 1
ATOM 685 C CA . GLY A 1 87 ? 1.261 8.806 0.541 1.00 96.06 87 GLY A CA 1
ATOM 686 C C . GLY A 1 87 ? -0.167 9.124 0.089 1.00 96.06 87 GLY A C 1
ATOM 687 O O . GLY A 1 87 ? -1.036 9.361 0.929 1.00 96.06 87 GLY A O 1
ATOM 688 N N . LEU A 1 88 ? -0.441 9.043 -1.217 1.00 95.75 88 LEU A N 1
ATOM 689 C CA . LEU A 1 88 ? -1.788 9.232 -1.764 1.00 95.75 88 LEU A CA 1
ATOM 690 C C . LEU A 1 88 ? -2.776 8.179 -1.261 1.00 95.75 88 LEU A C 1
ATOM 692 O O . LEU A 1 88 ? -3.885 8.529 -0.871 1.00 95.75 88 LEU A O 1
ATOM 696 N N . ILE A 1 89 ? -2.380 6.907 -1.215 1.00 95.88 89 ILE A N 1
ATOM 697 C CA . ILE A 1 89 ? -3.227 5.825 -0.689 1.00 95.88 89 ILE A CA 1
ATOM 698 C C . ILE A 1 89 ? -3.570 6.072 0.783 1.00 95.88 89 ILE A C 1
ATOM 700 O O . ILE A 1 89 ? -4.715 5.888 1.192 1.00 95.88 89 ILE A O 1
ATOM 704 N N . GLY A 1 90 ? -2.600 6.536 1.577 1.00 93.69 90 GLY A N 1
ATOM 705 C CA . GLY A 1 90 ? -2.824 6.937 2.962 1.00 93.69 90 GLY A CA 1
ATOM 706 C C . GLY A 1 90 ? -3.825 8.089 3.085 1.00 93.69 90 GLY A C 1
ATOM 707 O O . GLY A 1 90 ? -4.717 8.023 3.934 1.00 93.69 90 GLY A O 1
ATOM 708 N N . PHE A 1 91 ? -3.701 9.113 2.238 1.00 92.50 91 PHE A N 1
ATOM 709 C CA . PHE A 1 91 ? -4.598 10.272 2.196 1.00 92.50 91 PHE A CA 1
ATOM 710 C C . PHE A 1 91 ? -6.025 9.871 1.791 1.00 92.50 91 PHE A C 1
ATOM 712 O O . PHE A 1 91 ? -6.953 9.981 2.593 1.00 92.50 91 PHE A O 1
ATOM 719 N N . ILE A 1 92 ? -6.177 9.308 0.586 1.00 91.25 92 ILE A N 1
ATOM 720 C CA . ILE A 1 92 ? -7.461 8.885 0.006 1.00 91.25 92 ILE A CA 1
ATOM 721 C C . ILE A 1 92 ? -8.135 7.850 0.907 1.00 91.25 92 ILE A C 1
ATOM 723 O O . ILE A 1 92 ? -9.350 7.877 1.082 1.00 91.25 92 ILE A O 1
ATOM 727 N N . GLY A 1 93 ? -7.350 6.962 1.522 1.00 89.94 93 GLY A N 1
ATOM 728 C CA . GLY A 1 93 ? -7.841 5.985 2.480 1.00 89.94 93 GLY A CA 1
ATOM 729 C C . GLY A 1 93 ? -8.549 6.623 3.671 1.00 89.94 93 GLY A C 1
ATOM 730 O O . GLY A 1 93 ? -9.549 6.087 4.118 1.00 89.94 93 GLY A O 1
ATOM 731 N N . VAL A 1 94 ? -8.104 7.766 4.191 1.00 87.81 94 VAL A N 1
ATOM 732 C CA . VAL A 1 94 ? -8.824 8.433 5.289 1.00 87.81 94 VAL A CA 1
ATOM 733 C C . VAL A 1 94 ? -10.078 9.123 4.762 1.00 87.81 94 VAL A C 1
ATOM 735 O O . VAL A 1 94 ? -11.156 8.915 5.321 1.00 87.81 94 VAL A O 1
ATOM 738 N N . THR A 1 95 ? -9.969 9.881 3.671 1.00 83.56 95 THR A N 1
ATOM 739 C CA . THR A 1 95 ? -11.086 10.649 3.099 1.00 83.56 95 THR A CA 1
ATOM 740 C C . THR A 1 95 ? -12.245 9.738 2.673 1.00 83.56 95 THR A C 1
ATOM 742 O O . THR A 1 95 ? -13.397 9.996 3.025 1.00 83.56 95 THR A O 1
ATOM 745 N N . ALA A 1 96 ? -11.945 8.597 2.038 1.00 82.06 96 ALA A N 1
ATOM 746 C CA . ALA A 1 96 ? -12.937 7.626 1.566 1.00 82.06 96 ALA A CA 1
ATOM 747 C C . ALA A 1 96 ? -13.805 7.018 2.685 1.00 82.06 96 ALA A C 1
ATOM 749 O O . ALA A 1 96 ? -14.938 6.620 2.426 1.00 82.06 96 ALA A O 1
ATOM 750 N N . PHE A 1 97 ? -13.304 6.950 3.927 1.00 78.81 97 PHE A N 1
ATOM 751 C CA . PHE A 1 97 ? -14.063 6.435 5.079 1.00 78.81 97 PHE A CA 1
ATOM 752 C C . PHE A 1 97 ? -14.461 7.522 6.095 1.00 78.81 97 PHE A C 1
ATOM 754 O O . PHE A 1 97 ? -15.082 7.191 7.111 1.00 78.81 97 PHE A O 1
ATOM 761 N N . THR A 1 98 ? -14.111 8.793 5.856 1.00 72.50 98 THR A N 1
ATOM 762 C CA . THR A 1 98 ? -14.425 9.917 6.758 1.00 72.50 98 THR A CA 1
ATOM 763 C C . THR A 1 98 ? -15.700 10.644 6.349 1.00 72.50 98 THR A C 1
ATOM 765 O O . THR A 1 98 ? -16.553 10.858 7.211 1.00 72.50 98 THR A O 1
ATOM 768 N N . GLU A 1 99 ? -15.852 11.002 5.069 1.00 60.22 99 GLU A N 1
ATOM 769 C CA . GLU A 1 99 ? -16.892 11.957 4.669 1.00 60.22 99 GLU A CA 1
ATOM 770 C C . GLU A 1 99 ? -18.231 11.321 4.273 1.00 60.22 99 GLU A C 1
ATOM 772 O O . GLU A 1 99 ? -19.269 11.866 4.645 1.00 60.22 99 GLU A O 1
ATOM 777 N N . VAL A 1 100 ? -18.285 10.193 3.544 1.00 55.25 100 VAL A N 1
ATOM 778 C CA . VAL A 1 100 ? -19.565 9.805 2.913 1.00 55.25 100 VAL A CA 1
ATOM 779 C C . VAL A 1 100 ? -19.764 8.288 2.638 1.00 55.25 100 VAL A C 1
ATOM 781 O O . VAL A 1 100 ? -18.868 7.562 2.220 1.00 55.25 100 VAL A O 1
ATOM 784 N N . VAL A 1 101 ? -21.031 7.869 2.802 1.00 50.25 101 VAL A N 1
ATOM 785 C CA . VAL A 1 101 ? -21.836 6.786 2.171 1.00 50.25 101 VAL A CA 1
ATOM 786 C C . VAL A 1 101 ? -21.853 5.360 2.740 1.00 50.25 101 VAL A C 1
ATOM 788 O O . VAL A 1 101 ? -22.947 4.809 2.866 1.00 50.25 101 VAL A O 1
ATOM 791 N N . PHE A 1 102 ? -20.741 4.705 3.073 1.00 57.00 102 PHE A N 1
ATOM 792 C CA . PHE A 1 102 ? -20.794 3.236 3.185 1.00 57.00 102 PHE A CA 1
ATOM 793 C C . PHE A 1 102 ? -20.706 2.665 4.607 1.00 57.00 102 PHE A C 1
ATOM 795 O O . PHE A 1 102 ? -19.735 2.869 5.337 1.00 57.00 102 PHE A O 1
ATOM 802 N N . LYS A 1 103 ? -21.695 1.833 4.976 1.00 69.19 103 LYS A N 1
ATOM 803 C CA . LYS A 1 103 ? -21.514 0.837 6.043 1.00 69.19 103 LYS A CA 1
ATOM 804 C C . LYS A 1 103 ? -20.364 -0.068 5.624 1.00 69.19 103 LYS A C 1
ATOM 806 O O . LYS A 1 103 ? -20.410 -0.627 4.529 1.00 69.19 103 LYS A O 1
ATOM 811 N N . TRP A 1 104 ? -19.344 -0.206 6.469 1.00 78.19 104 TRP A N 1
ATOM 812 C CA . TRP A 1 104 ? -18.243 -1.109 6.153 1.00 78.19 104 TRP A CA 1
ATOM 813 C C . TRP A 1 104 ? -18.796 -2.516 5.907 1.00 78.19 104 TRP A C 1
ATOM 815 O O . TRP A 1 104 ? -19.501 -3.072 6.749 1.00 78.19 104 TRP A O 1
ATOM 825 N N . THR A 1 105 ? -18.474 -3.080 4.748 1.00 86.12 105 THR A N 1
ATOM 826 C CA . THR A 1 105 ? -18.751 -4.475 4.414 1.00 86.12 105 THR A CA 1
ATOM 827 C C . THR A 1 105 ? -17.462 -5.128 3.926 1.00 86.12 105 THR A C 1
ATOM 829 O O . THR A 1 105 ? -16.602 -4.435 3.370 1.00 86.12 105 THR A O 1
ATOM 832 N N . PRO A 1 106 ? -17.320 -6.456 4.075 1.00 88.06 106 PRO A N 1
ATOM 833 C CA . PRO A 1 106 ? -16.183 -7.180 3.513 1.00 88.06 106 PRO A CA 1
ATOM 834 C C . PRO A 1 106 ? -15.999 -6.920 2.014 1.00 88.06 106 PRO A C 1
ATOM 836 O O . PRO A 1 106 ? -14.877 -6.740 1.559 1.00 88.06 106 PRO A O 1
ATOM 839 N N . VAL A 1 107 ? -17.102 -6.827 1.262 1.00 90.06 107 VAL A N 1
ATOM 840 C CA . VAL A 1 107 ? -17.086 -6.564 -0.185 1.00 90.06 107 VAL A CA 1
ATOM 841 C C . VAL A 1 107 ? -16.454 -5.208 -0.494 1.00 90.06 107 VAL A C 1
ATOM 843 O O . VAL A 1 107 ? -15.596 -5.120 -1.365 1.00 90.06 107 VAL A O 1
ATOM 846 N N . LEU A 1 108 ? -16.809 -4.160 0.252 1.00 88.69 108 LEU A N 1
ATOM 847 C CA . LEU A 1 108 ?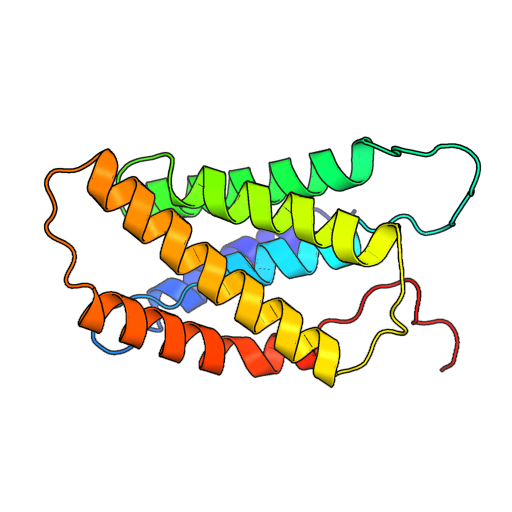 -16.180 -2.850 0.082 1.00 88.69 108 LEU A CA 1
ATOM 848 C C . LEU A 1 108 ? -14.701 -2.876 0.447 1.00 88.69 108 LEU A C 1
ATOM 850 O O . LEU A 1 108 ? -13.898 -2.298 -0.272 1.00 88.69 108 LEU A O 1
ATOM 854 N N . GLY A 1 109 ? -14.328 -3.586 1.514 1.00 90.38 109 GLY A N 1
ATOM 855 C CA . GLY A 1 109 ? -12.923 -3.761 1.875 1.00 90.38 109 GLY A CA 1
ATOM 856 C C . GLY A 1 109 ? -12.101 -4.416 0.758 1.00 90.38 109 GLY A C 1
ATOM 857 O O . GLY A 1 109 ? -10.992 -3.962 0.476 1.00 90.38 109 GLY A O 1
ATOM 858 N N . ILE A 1 110 ? -12.663 -5.425 0.078 1.00 93.31 110 ILE A N 1
ATOM 859 C CA . ILE A 1 110 ? -12.065 -6.046 -1.116 1.00 93.31 110 ILE A CA 1
ATOM 860 C C . ILE A 1 110 ? -11.937 -5.027 -2.253 1.00 93.31 110 ILE A C 1
ATOM 862 O O . ILE A 1 110 ? -10.858 -4.870 -2.819 1.00 93.31 110 ILE A O 1
ATOM 866 N N . ILE A 1 111 ? -13.019 -4.319 -2.584 1.00 92.88 111 ILE A N 1
ATOM 867 C CA . ILE A 1 111 ? -13.025 -3.346 -3.685 1.00 92.88 111 ILE A CA 1
ATOM 868 C C . ILE A 1 111 ? -11.984 -2.251 -3.435 1.00 92.88 111 ILE A C 1
ATOM 870 O O . ILE A 1 111 ? -11.199 -1.936 -4.328 1.00 92.88 111 ILE A O 1
ATOM 874 N N . THR A 1 112 ? -11.927 -1.706 -2.219 1.00 92.44 112 THR A N 1
ATOM 875 C CA . THR A 1 112 ? -10.980 -0.649 -1.858 1.00 92.44 112 THR A CA 1
ATOM 876 C C . THR A 1 112 ? -9.535 -1.129 -1.944 1.00 92.44 112 THR A C 1
ATOM 878 O O . THR A 1 112 ? -8.714 -0.426 -2.529 1.00 92.44 112 THR A O 1
ATOM 881 N N . ILE A 1 113 ? -9.202 -2.315 -1.415 1.00 94.56 113 ILE A N 1
ATOM 882 C CA . ILE A 1 113 ? -7.809 -2.785 -1.459 1.00 94.56 113 ILE A CA 1
ATOM 883 C C . ILE A 1 113 ? -7.356 -3.111 -2.886 1.00 94.56 113 ILE A C 1
ATOM 885 O O . ILE A 1 113 ? -6.217 -2.815 -3.248 1.00 94.56 113 ILE A O 1
ATOM 889 N N . VAL A 1 114 ? -8.247 -3.660 -3.718 1.00 95.50 114 VAL A N 1
ATOM 890 C CA . VAL A 1 114 ? -7.972 -3.900 -5.141 1.00 95.50 114 VAL A CA 1
ATOM 891 C C . VAL A 1 114 ? -7.741 -2.574 -5.856 1.00 95.50 114 VAL A C 1
ATOM 893 O O . VAL A 1 114 ? -6.718 -2.421 -6.518 1.00 95.50 114 VAL A O 1
ATOM 896 N N . LEU A 1 115 ? -8.628 -1.593 -5.666 1.00 95.00 115 LEU A N 1
ATOM 897 C CA . LEU A 1 115 ? -8.493 -0.267 -6.267 1.00 95.00 115 LEU A CA 1
ATOM 898 C C . LEU A 1 115 ? -7.177 0.403 -5.854 1.00 95.00 115 LEU A C 1
ATOM 900 O O . LEU A 1 115 ? -6.452 0.901 -6.707 1.00 95.00 115 LEU A O 1
ATOM 904 N N . PHE A 1 116 ? -6.833 0.377 -4.565 1.00 95.75 116 PHE A N 1
ATOM 905 C CA . PHE A 1 116 ? -5.588 0.964 -4.069 1.00 95.75 116 PHE A CA 1
ATOM 906 C C . PHE A 1 116 ? -4.349 0.242 -4.592 1.00 95.75 116 PHE A C 1
ATOM 908 O O . PHE A 1 116 ? -3.373 0.904 -4.920 1.00 95.75 116 PHE A O 1
ATOM 915 N N . THR A 1 117 ? -4.392 -1.083 -4.745 1.00 96.12 117 THR A N 1
ATOM 916 C CA . THR A 1 117 ? -3.277 -1.839 -5.340 1.00 96.12 117 THR A CA 1
ATOM 917 C C . THR A 1 117 ? -3.119 -1.526 -6.831 1.00 96.12 117 THR A C 1
ATOM 919 O O . THR A 1 117 ? -2.003 -1.368 -7.318 1.00 96.12 117 THR A O 1
ATOM 922 N N . VAL A 1 118 ? -4.230 -1.377 -7.560 1.00 95.50 118 VAL A N 1
ATOM 923 C CA . VAL A 1 118 ? -4.208 -0.985 -8.976 1.00 95.50 118 VAL A CA 1
ATOM 924 C C . VAL A 1 118 ? -3.678 0.435 -9.149 1.00 95.50 118 VAL A C 1
ATOM 926 O O . VAL A 1 118 ? -2.787 0.658 -9.968 1.00 95.50 118 VAL A O 1
ATOM 929 N N . LEU A 1 119 ? -4.182 1.384 -8.357 1.00 95.62 119 LEU A N 1
ATOM 930 C CA . LEU A 1 119 ? -3.693 2.762 -8.351 1.00 95.62 1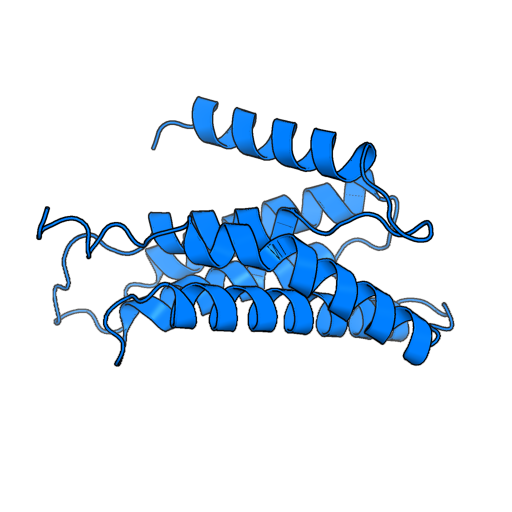19 LEU A CA 1
ATOM 931 C C . LEU A 1 119 ? -2.206 2.820 -8.003 1.00 95.62 119 LEU A C 1
ATOM 933 O O . LEU A 1 119 ? -1.470 3.540 -8.672 1.00 95.62 119 LEU A O 1
ATOM 937 N N . ASP A 1 120 ? -1.757 2.023 -7.029 1.00 95.25 120 ASP A N 1
ATOM 938 C CA . ASP A 1 120 ? -0.344 1.948 -6.668 1.00 95.25 120 ASP A CA 1
ATOM 939 C C . ASP A 1 120 ? 0.529 1.552 -7.854 1.00 95.25 120 ASP A C 1
ATOM 941 O O . ASP A 1 120 ? 1.481 2.249 -8.205 1.00 95.25 120 ASP A O 1
ATOM 945 N N . GLY A 1 121 ? 0.159 0.458 -8.518 1.00 93.38 121 GLY A N 1
ATOM 946 C CA . GLY A 1 121 ? 0.878 -0.046 -9.675 1.00 93.38 121 GLY A CA 1
ATOM 947 C C . GLY A 1 121 ? 0.925 0.947 -10.832 1.00 93.38 121 GLY A C 1
ATOM 948 O O . GLY A 1 121 ? 1.983 1.137 -11.429 1.00 93.38 121 GLY A O 1
ATOM 949 N N . ILE A 1 122 ? -0.197 1.615 -11.123 1.00 93.12 122 ILE A N 1
ATOM 950 C CA . ILE A 1 122 ? -0.278 2.627 -12.185 1.00 93.12 122 ILE A CA 1
ATOM 951 C C . ILE A 1 122 ? 0.613 3.827 -11.855 1.00 93.12 122 ILE A C 1
ATOM 953 O O . ILE A 1 122 ? 1.376 4.265 -12.715 1.00 93.12 122 ILE A O 1
ATOM 957 N N . ILE A 1 123 ? 0.551 4.346 -10.624 1.00 93.81 123 ILE A N 1
ATOM 958 C CA . ILE A 1 123 ? 1.354 5.501 -10.204 1.00 93.81 123 ILE A CA 1
ATOM 959 C C . ILE A 1 123 ? 2.840 5.151 -10.246 1.00 93.81 123 ILE A C 1
ATOM 961 O O . ILE A 1 123 ? 3.627 5.892 -10.834 1.00 93.81 123 ILE A O 1
ATOM 965 N N . VAL A 1 124 ? 3.234 4.013 -9.671 1.00 92.06 124 VAL A N 1
ATOM 966 C CA . VAL A 1 124 ? 4.640 3.597 -9.616 1.00 92.06 124 VAL A CA 1
ATOM 967 C C . VAL A 1 124 ? 5.187 3.323 -11.016 1.00 92.06 124 VAL A C 1
ATOM 969 O O . VAL A 1 124 ? 6.277 3.793 -11.343 1.00 92.06 124 VAL A O 1
ATOM 972 N N . ALA A 1 125 ? 4.444 2.608 -11.866 1.00 90.19 125 ALA A N 1
ATOM 973 C CA . ALA A 1 125 ? 4.857 2.351 -13.242 1.00 90.19 125 ALA A CA 1
ATOM 974 C C . ALA A 1 125 ? 4.918 3.647 -14.064 1.00 90.19 125 ALA A C 1
ATOM 976 O O . ALA A 1 125 ? 5.915 3.896 -14.737 1.00 90.19 125 ALA A O 1
ATOM 977 N N . GLY A 1 126 ? 3.901 4.505 -13.965 1.00 90.00 126 GLY A N 1
ATOM 978 C CA . GLY A 1 126 ? 3.856 5.787 -14.664 1.00 90.00 126 GLY A CA 1
ATOM 979 C C . GLY A 1 126 ? 5.011 6.702 -14.261 1.00 90.00 126 GLY A C 1
ATOM 980 O O . GLY A 1 126 ? 5.738 7.191 -15.122 1.00 90.00 126 GLY A O 1
ATOM 981 N N . MET A 1 127 ? 5.254 6.867 -12.958 1.00 90.56 127 MET A N 1
ATOM 982 C CA . MET A 1 127 ? 6.374 7.673 -12.474 1.00 90.56 127 MET A CA 1
ATOM 983 C C . MET A 1 127 ? 7.723 7.093 -12.886 1.00 90.56 127 MET A C 1
ATOM 985 O O . MET A 1 127 ? 8.589 7.842 -13.327 1.00 90.56 127 MET A O 1
ATOM 989 N N . ARG A 1 128 ? 7.909 5.770 -12.821 1.00 87.19 128 ARG A N 1
ATOM 990 C CA . ARG A 1 128 ? 9.136 5.147 -13.334 1.00 87.19 128 ARG A CA 1
ATOM 991 C C . ARG A 1 128 ? 9.305 5.409 -14.827 1.00 87.19 128 ARG A C 1
ATOM 993 O O . ARG A 1 128 ? 10.397 5.776 -15.229 1.00 87.19 128 ARG A O 1
ATOM 1000 N N . SER A 1 129 ? 8.250 5.317 -15.630 1.00 87.44 129 SER A N 1
ATOM 1001 C CA . SER A 1 129 ? 8.329 5.604 -17.068 1.00 87.44 129 SER A CA 1
ATOM 1002 C C . SER A 1 129 ? 8.645 7.070 -17.391 1.00 87.44 129 SER A C 1
ATOM 1004 O O . SER A 1 129 ? 9.196 7.335 -18.454 1.00 87.44 129 SER A O 1
ATOM 1006 N N . ILE A 1 130 ? 8.265 8.019 -16.527 1.00 88.25 130 ILE A N 1
ATOM 1007 C CA . ILE A 1 130 ? 8.523 9.457 -16.727 1.00 88.25 130 ILE A CA 1
ATOM 1008 C C . ILE A 1 130 ? 9.932 9.829 -16.253 1.00 88.25 130 ILE A C 1
ATOM 1010 O O . ILE A 1 130 ? 10.646 10.558 -16.937 1.00 88.25 130 ILE A O 1
ATOM 1014 N N . PHE A 1 131 ? 10.331 9.343 -15.075 1.00 86.06 131 PHE A N 1
ATOM 1015 C CA . PHE A 1 131 ? 11.591 9.720 -14.430 1.00 86.06 131 PHE A CA 1
ATOM 1016 C C . PHE A 1 131 ? 12.769 8.814 -14.794 1.00 86.06 131 PHE A C 1
ATOM 1018 O O . PHE A 1 131 ? 13.913 9.147 -14.494 1.00 86.06 131 PHE A O 1
ATOM 1025 N N . THR A 1 132 ? 12.519 7.674 -15.439 1.00 80.00 132 THR A N 1
ATOM 1026 C CA . THR A 1 132 ? 13.567 6.785 -15.945 1.00 80.00 132 THR A CA 1
ATOM 1027 C C . THR A 1 132 ? 13.323 6.448 -17.405 1.00 80.00 132 THR A C 1
ATOM 1029 O O . THR A 1 132 ? 12.187 6.335 -17.849 1.00 80.00 132 THR A O 1
ATOM 1032 N N . SER A 1 133 ? 14.398 6.201 -18.147 1.00 76.69 133 SER A N 1
ATOM 1033 C CA . SER A 1 133 ? 14.344 5.684 -19.518 1.00 76.69 133 SER A CA 1
ATOM 1034 C C . SER A 1 133 ? 14.016 4.182 -19.589 1.00 76.69 133 SER A C 1
ATOM 1036 O O . SER A 1 133 ? 14.237 3.545 -20.620 1.00 76.69 133 SER A O 1
ATOM 1038 N N . ILE A 1 134 ? 13.508 3.589 -18.501 1.00 79.56 134 ILE A N 1
ATOM 1039 C CA . ILE A 1 134 ? 13.156 2.171 -18.450 1.00 79.56 134 ILE A CA 1
ATOM 1040 C C . ILE A 1 134 ? 11.883 1.956 -19.267 1.00 79.56 134 ILE A C 1
ATOM 1042 O O . ILE A 1 134 ? 10.819 2.486 -18.951 1.00 79.56 134 ILE A O 1
ATOM 1046 N N . GLN A 1 135 ? 11.982 1.122 -20.298 1.00 78.88 135 GLN A N 1
ATOM 1047 C CA . GLN A 1 135 ? 10.823 0.680 -21.062 1.00 78.88 135 GLN A CA 1
ATOM 1048 C C . GLN A 1 135 ? 10.025 -0.332 -20.239 1.00 78.88 135 GLN A C 1
ATOM 1050 O O . GLN A 1 135 ? 10.447 -1.472 -20.037 1.00 78.88 135 GLN A O 1
ATOM 1055 N N . ILE A 1 136 ? 8.863 0.088 -19.748 1.00 83.31 136 ILE A N 1
ATOM 1056 C CA . ILE A 1 136 ? 7.952 -0.786 -19.012 1.00 83.31 136 ILE A CA 1
ATOM 1057 C C . ILE A 1 136 ? 7.032 -1.481 -20.012 1.00 83.31 136 ILE A C 1
ATOM 1059 O O . ILE A 1 136 ? 6.268 -0.838 -20.730 1.00 83.31 136 ILE A O 1
ATOM 1063 N N . ASN A 1 137 ? 7.064 -2.813 -20.033 1.00 88.88 137 ASN A N 1
ATOM 1064 C CA . ASN A 1 137 ? 6.070 -3.589 -20.763 1.00 88.88 137 ASN A CA 1
ATOM 1065 C C . ASN A 1 137 ? 4.718 -3.481 -20.038 1.00 88.88 137 ASN A C 1
ATOM 1067 O O . ASN A 1 137 ? 4.540 -4.046 -18.957 1.00 88.88 137 ASN A O 1
ATOM 1071 N N . ALA A 1 138 ? 3.768 -2.764 -20.643 1.00 87.00 138 ALA A N 1
ATOM 1072 C CA . ALA A 1 138 ? 2.455 -2.497 -20.058 1.00 87.00 138 ALA A CA 1
ATOM 1073 C C . ALA A 1 138 ? 1.669 -3.777 -19.726 1.00 87.00 138 ALA A C 1
ATOM 1075 O O . ALA A 1 138 ? 0.996 -3.832 -18.700 1.00 87.00 138 ALA A O 1
ATOM 1076 N N . VAL A 1 139 ? 1.788 -4.823 -20.552 1.00 90.12 139 VAL A N 1
ATOM 1077 C CA . VAL A 1 139 ? 1.106 -6.105 -20.321 1.00 90.12 139 VAL A CA 1
ATOM 1078 C C . VAL A 1 139 ? 1.692 -6.804 -19.098 1.00 90.12 139 VAL A C 1
ATOM 1080 O O . VAL A 1 139 ? 0.944 -7.249 -18.230 1.00 90.12 139 VAL A O 1
ATOM 1083 N N . ALA A 1 140 ? 3.022 -6.845 -18.989 1.00 88.56 140 ALA A N 1
ATOM 1084 C CA . ALA A 1 140 ? 3.692 -7.427 -17.828 1.00 88.56 140 ALA A CA 1
ATOM 1085 C C . ALA A 1 140 ? 3.361 -6.649 -16.542 1.00 88.56 140 ALA A C 1
ATOM 1087 O O . ALA A 1 140 ? 3.047 -7.252 -15.519 1.00 88.56 140 ALA A O 1
ATOM 1088 N N . ALA A 1 141 ? 3.359 -5.313 -16.603 1.00 88.69 141 ALA A N 1
ATOM 1089 C CA . ALA A 1 141 ? 2.975 -4.469 -15.475 1.00 88.69 141 ALA A CA 1
ATOM 1090 C C . ALA A 1 141 ? 1.523 -4.729 -15.039 1.00 88.69 141 ALA A C 1
ATOM 1092 O O . ALA A 1 141 ? 1.271 -4.936 -13.855 1.00 88.69 141 ALA A O 1
ATOM 1093 N N . ALA A 1 142 ? 0.581 -4.801 -15.984 1.00 90.50 142 ALA A N 1
ATOM 1094 C CA . ALA A 1 142 ? -0.819 -5.098 -15.690 1.00 90.50 142 ALA A CA 1
ATOM 1095 C C . ALA A 1 142 ? -0.998 -6.483 -15.044 1.00 90.50 142 ALA A C 1
ATOM 1097 O O . ALA A 1 142 ? -1.747 -6.616 -14.078 1.00 90.50 142 ALA A O 1
ATOM 1098 N N . GLN A 1 143 ? -0.277 -7.502 -15.525 1.00 91.44 143 GLN A N 1
ATOM 1099 C CA . GLN A 1 143 ? -0.289 -8.844 -14.932 1.00 91.44 143 GLN A CA 1
ATOM 1100 C C . GLN A 1 143 ? 0.232 -8.840 -13.491 1.00 91.44 143 GLN A C 1
ATOM 1102 O O . GLN A 1 143 ? -0.393 -9.435 -12.615 1.00 91.44 143 GLN A O 1
ATOM 1107 N N . ILE A 1 144 ? 1.343 -8.145 -13.227 1.00 90.62 144 ILE A N 1
ATOM 1108 C CA . ILE A 1 144 ? 1.916 -8.032 -11.878 1.00 90.62 144 ILE A CA 1
ATOM 1109 C C . ILE A 1 144 ? 0.926 -7.345 -10.937 1.00 90.62 144 ILE A C 1
ATOM 1111 O O . ILE A 1 144 ? 0.646 -7.866 -9.860 1.00 90.62 144 ILE A O 1
ATOM 1115 N N . VAL A 1 145 ? 0.355 -6.217 -11.362 1.00 93.06 145 VAL A N 1
ATOM 1116 C CA . VAL A 1 145 ? -0.636 -5.467 -10.578 1.00 93.06 145 VAL A CA 1
ATOM 1117 C C . VAL A 1 145 ? -1.871 -6.314 -10.290 1.00 93.06 145 VAL A C 1
ATOM 1119 O O . VAL A 1 145 ? -2.370 -6.310 -9.167 1.00 93.06 145 VAL A O 1
ATOM 1122 N N . PHE A 1 146 ? -2.343 -7.085 -11.269 1.00 93.19 146 PHE A N 1
ATOM 1123 C CA . PHE A 1 146 ? -3.479 -7.981 -11.087 1.00 93.19 146 PHE A CA 1
ATOM 1124 C C . PHE A 1 146 ? -3.188 -9.073 -10.048 1.00 93.19 146 PHE A C 1
ATOM 1126 O O . PHE A 1 146 ? -3.997 -9.303 -9.149 1.00 93.19 146 PHE A O 1
ATOM 1133 N N . ILE A 1 147 ? -2.011 -9.703 -10.114 1.00 92.62 147 ILE A N 1
ATOM 1134 C CA . ILE A 1 147 ? -1.587 -10.712 -9.133 1.00 92.62 147 ILE A CA 1
ATOM 1135 C C . ILE A 1 147 ? -1.460 -10.091 -7.738 1.00 92.62 147 ILE A C 1
ATOM 1137 O O . ILE A 1 147 ? -1.974 -10.651 -6.771 1.00 92.62 147 ILE A O 1
ATOM 1141 N N . GLN A 1 148 ? -0.823 -8.923 -7.622 1.00 93.38 148 GLN A N 1
ATOM 1142 C CA . GLN A 1 148 ? -0.698 -8.202 -6.352 1.00 93.38 148 GLN A CA 1
ATOM 1143 C C . GLN A 1 148 ? -2.073 -7.862 -5.767 1.00 93.38 148 GLN A C 1
ATOM 1145 O O . GLN A 1 148 ? -2.306 -8.073 -4.578 1.00 93.38 148 GLN A O 1
ATOM 1150 N N . ALA A 1 149 ? -3.009 -7.400 -6.601 1.00 94.31 149 ALA A N 1
ATOM 1151 C CA . ALA A 1 149 ? -4.367 -7.099 -6.173 1.00 94.31 149 ALA A CA 1
ATOM 1152 C C . ALA A 1 149 ? -5.069 -8.348 -5.627 1.00 94.31 149 ALA A C 1
ATOM 1154 O O . ALA A 1 149 ? -5.638 -8.278 -4.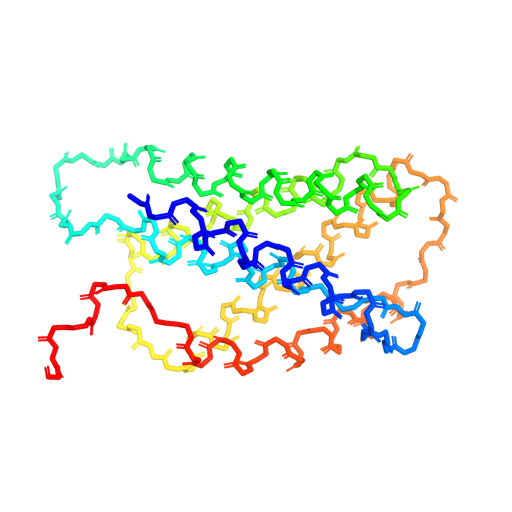540 1.00 94.31 149 ALA A O 1
ATOM 1155 N N . LEU A 1 150 ? -4.969 -9.493 -6.319 1.00 94.12 150 LEU A N 1
ATOM 1156 C CA . LEU A 1 150 ? -5.526 -10.771 -5.859 1.00 94.12 150 LEU A CA 1
ATOM 1157 C C . LEU A 1 150 ? -4.937 -11.212 -4.517 1.00 94.12 150 LEU A C 1
ATOM 1159 O O . LEU A 1 150 ? -5.680 -11.594 -3.614 1.00 94.12 150 LEU A O 1
ATOM 1163 N N . VAL A 1 151 ? -3.614 -11.124 -4.362 1.00 93.25 151 VAL A N 1
ATOM 1164 C CA . VAL A 1 151 ? -2.931 -11.476 -3.108 1.00 93.25 151 VAL A CA 1
ATOM 1165 C C . VAL A 1 151 ? -3.343 -10.548 -1.961 1.00 93.25 151 VAL A C 1
ATOM 1167 O O . VAL A 1 151 ? -3.392 -10.981 -0.810 1.00 93.25 151 VAL A O 1
ATOM 1170 N N . ASN A 1 152 ? -3.699 -9.296 -2.256 1.00 94.94 152 ASN A N 1
ATOM 1171 C CA . ASN A 1 152 ? -4.117 -8.322 -1.253 1.00 94.94 152 ASN A CA 1
ATOM 1172 C C . ASN A 1 152 ? -5.600 -8.453 -0.830 1.00 94.94 152 ASN A C 1
ATOM 1174 O O . ASN A 1 152 ? -5.975 -7.930 0.225 1.00 94.94 152 ASN A O 1
ATOM 1178 N N . ILE A 1 153 ? -6.441 -9.187 -1.577 1.00 94.75 153 ILE A N 1
ATOM 1179 C CA . ILE A 1 153 ? -7.881 -9.382 -1.287 1.00 94.75 153 ILE A CA 1
ATOM 1180 C C . ILE A 1 153 ? -8.163 -9.855 0.150 1.00 94.75 153 ILE A C 1
ATOM 1182 O O . ILE A 1 153 ? -9.026 -9.253 0.799 1.00 94.75 153 ILE A O 1
ATOM 1186 N N . PRO A 1 154 ? -7.471 -10.878 0.700 1.00 94.44 154 PRO A N 1
ATOM 1187 C CA . PRO A 1 154 ? -7.736 -11.354 2.058 1.00 94.44 154 PRO A CA 1
ATOM 1188 C C . PRO A 1 154 ? -7.604 -10.245 3.108 1.00 94.44 154 PRO A C 1
ATOM 1190 O O . PRO A 1 154 ? -8.386 -10.186 4.058 1.00 94.44 154 PRO A O 1
ATOM 1193 N N . PHE A 1 155 ? -6.673 -9.308 2.915 1.00 93.50 155 PHE A N 1
ATOM 1194 C CA . PHE A 1 155 ? -6.506 -8.174 3.821 1.00 93.50 155 PHE A CA 1
ATOM 1195 C C . PHE A 1 155 ? -7.665 -7.179 3.718 1.00 93.50 155 PHE A C 1
ATOM 1197 O O . PHE A 1 155 ? -8.083 -6.638 4.738 1.00 93.50 155 PHE A O 1
ATOM 1204 N N . GLY A 1 156 ? -8.253 -6.991 2.535 1.00 89.44 156 GLY A N 1
ATOM 1205 C CA . GLY A 1 156 ? -9.474 -6.196 2.375 1.00 89.44 156 GLY A CA 1
ATOM 1206 C C . GLY A 1 156 ? -10.638 -6.710 3.233 1.00 89.44 156 GLY A C 1
ATOM 1207 O O . GLY A 1 156 ? -11.379 -5.918 3.810 1.00 89.44 156 GLY A O 1
ATOM 1208 N N . ILE A 1 157 ? -10.754 -8.032 3.388 1.00 90.31 157 ILE A N 1
ATOM 1209 C CA . ILE A 1 157 ? -11.790 -8.685 4.209 1.00 90.31 157 ILE A CA 1
ATOM 1210 C C . ILE A 1 157 ? -11.494 -8.540 5.709 1.00 90.31 157 ILE A C 1
ATOM 1212 O O . ILE A 1 157 ? -12.396 -8.280 6.510 1.00 90.31 157 ILE A O 1
ATOM 1216 N N . ILE A 1 158 ? -10.231 -8.732 6.099 1.00 91.44 158 ILE A N 1
ATOM 1217 C CA . ILE A 1 158 ? -9.802 -8.783 7.506 1.00 91.44 158 ILE A CA 1
ATOM 1218 C C . ILE A 1 158 ? -9.723 -7.381 8.128 1.00 91.44 158 ILE A C 1
ATOM 1220 O O . ILE A 1 158 ? -10.023 -7.198 9.313 1.00 91.44 158 ILE A O 1
ATOM 1224 N N . LEU A 1 159 ? -9.293 -6.379 7.360 1.00 89.38 159 LEU A N 1
ATOM 1225 C CA . LEU A 1 159 ? -9.010 -5.046 7.878 1.00 89.38 159 LEU A CA 1
ATOM 1226 C C . LEU A 1 159 ? -10.290 -4.210 7.988 1.00 89.38 159 LEU A C 1
ATOM 1228 O O . LEU A 1 159 ? -10.853 -3.743 7.001 1.00 89.38 159 LEU A O 1
ATOM 1232 N N . LYS A 1 160 ? -10.718 -3.984 9.235 1.00 84.81 160 LYS A N 1
ATOM 1233 C CA . LYS A 1 160 ? -11.929 -3.223 9.572 1.00 84.81 160 LYS A CA 1
ATOM 1234 C C . LYS A 1 160 ? -11.612 -1.837 10.167 1.00 84.81 160 LYS A C 1
ATOM 1236 O O . LYS A 1 160 ? -10.752 -1.738 11.059 1.00 84.81 160 LYS A O 1
ATOM 1241 N N . PRO A 1 161 ? -12.338 -0.775 9.768 1.00 79.94 161 PRO A N 1
ATOM 1242 C CA . PRO A 1 161 ? -12.290 0.531 10.414 1.00 79.94 161 PRO A CA 1
ATOM 1243 C C . PRO A 1 161 ? -12.820 0.457 11.851 1.00 79.94 161 PRO A C 1
ATOM 1245 O O . PRO A 1 161 ? -13.787 -0.239 12.152 1.00 79.94 161 PRO A O 1
ATOM 1248 N N . LYS A 1 162 ? -12.192 1.200 12.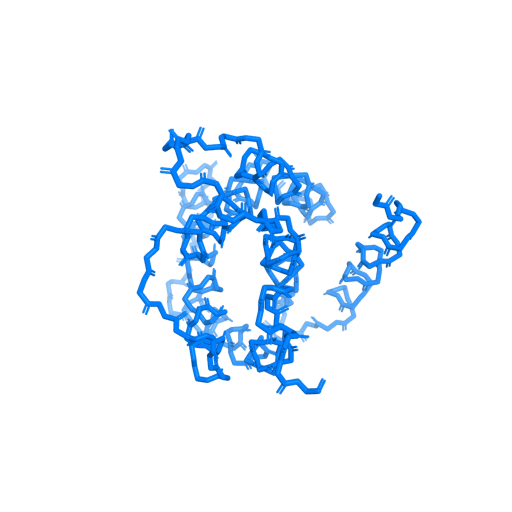773 1.00 68.88 162 LYS A N 1
ATOM 1249 C CA . LYS A 1 162 ? -12.523 1.150 14.215 1.00 68.88 162 LYS A CA 1
ATOM 1250 C C . LYS A 1 162 ? -13.958 1.584 14.546 1.00 68.88 162 LYS A C 1
ATOM 1252 O O . LYS A 1 162 ? -14.485 1.136 15.558 1.00 68.88 162 LYS A O 1
ATOM 1257 N N . LYS A 1 163 ? -14.559 2.463 13.738 1.00 60.31 163 LYS A N 1
ATOM 1258 C CA . LYS A 1 163 ? -15.857 3.103 14.018 1.00 60.31 163 LYS A CA 1
ATOM 1259 C C . LYS A 1 163 ? -17.045 2.129 13.948 1.00 60.31 163 LYS A C 1
ATOM 1261 O O . LYS A 1 163 ? -18.049 2.369 14.600 1.00 60.31 163 LYS A O 1
ATOM 1266 N N . PHE A 1 164 ? -16.903 1.000 13.249 1.00 52.56 164 PHE A N 1
ATOM 1267 C CA . PHE A 1 164 ? -17.944 -0.034 13.119 1.00 52.56 164 PHE A CA 1
ATOM 1268 C C . PHE A 1 164 ? -17.810 -1.181 14.133 1.00 52.56 164 PHE A C 1
ATOM 1270 O O . PHE A 1 164 ? -18.449 -2.213 13.989 1.00 52.56 164 PHE A O 1
ATOM 1277 N N . ARG A 1 165 ? -16.973 -1.021 15.164 1.00 45.84 165 ARG A N 1
ATOM 1278 C CA . ARG A 1 165 ? -16.719 -2.049 16.187 1.00 45.84 165 ARG A CA 1
ATOM 1279 C C . ARG A 1 165 ? -17.680 -1.968 17.388 1.00 45.84 165 ARG A C 1
ATOM 1281 O O . ARG A 1 165 ? -17.298 -2.379 18.474 1.00 45.84 165 ARG A O 1
ATOM 1288 N N . LEU A 1 166 ? -18.854 -1.350 17.216 1.00 40.59 166 LEU A N 1
ATOM 1289 C CA . LEU A 1 166 ? -19.812 -1.028 18.291 1.00 40.59 166 LEU A CA 1
ATOM 1290 C C . LEU A 1 166 ? -21.124 -1.831 18.225 1.00 40.59 166 LEU A C 1
ATOM 1292 O O . LEU A 1 166 ? -22.072 -1.498 18.927 1.00 40.59 166 LEU A O 1
ATOM 1296 N N . THR A 1 167 ? -21.191 -2.876 17.404 1.00 40.53 167 THR A N 1
ATOM 1297 C CA . THR A 1 167 ? -22.343 -3.792 17.348 1.00 40.53 167 THR A CA 1
ATOM 1298 C C . THR A 1 167 ? -21.883 -5.247 17.306 1.00 40.53 167 THR A C 1
ATOM 1300 O O . THR A 1 167 ? -22.365 -6.004 16.472 1.00 40.53 167 THR A O 1
ATOM 1303 N N . ASP A 1 168 ? -20.926 -5.591 18.167 1.00 39.59 168 ASP A N 1
ATOM 1304 C CA . ASP A 1 168 ? -20.661 -6.967 18.599 1.00 39.59 168 ASP A CA 1
ATOM 1305 C C . ASP A 1 168 ? -20.656 -6.978 20.135 1.00 39.59 168 ASP A C 1
ATOM 1307 O O . ASP A 1 168 ? -19.921 -6.137 20.712 1.00 39.59 168 ASP A O 1
#

pLDDT: mean 84.21, std 14.63, range [39.59, 96.81]

Radius of gyration: 16.05 Å; chains: 1; bounding box: 40×35×41 Å

Sequence (168 aa):
MNYAKWISFIFLTFLFQTQFSFFRSPLTFTVVLAYYFALKSLPRQSQAGEYFGSGAEMKSAAFGAFIGLLEDILSGSVVGPNLFSKGLIGFIGVTAFTEVVFKWTPVLGIITIVLFTVLDGIIVAGMRSIFTSIQINAVAAAQIVFIQALVNIPFGIILKPKKFRLTD

Foldseek 3Di:
DPVVVLVVVLVVQVVQQVVDDDPNHTFPCLLLSLLLLLLALADQDPPVPDPDPPVSLQVSLQVQLVSQQVVCVVVVHDGDQSSNLRSVSRNCSNVVPHDDDDDDDLVVLLVSLLVSLLSSLCSSVVVCVVVDVDDDDPVVSVVSSNVSSVVCSVSSNVRHRPNNPPPD